Protein AF-A0A1Y4DVT4-F1 (afdb_monomer_lite)

Foldseek 3Di:
DDPVVVVVLVVQQVVLLVQLLVLLVQLQVCLVDPDPPSNVVSVVSNVVSVVSNVVSVVVVCVVCVVLVVCPPVDDDDPLNVLVVVLVVLVVLLVVLSVCCVPPNDGDDDPSSVVSSVSSVVNVVSVVVNVVPVD

pLDDT: mean 89.6, std 9.84, range [46.84, 98.12]

Sequence (134 aa):
MNMGMAFRIERLLPLAFVASAVTGIGLHIAGHGTSHETWHNWGVAHVVASFIWLLSVMPHVRRHKHWYKTLVSKRVTCKRLITFFLSIAFLIVAVTGILLVAYVEGPGSSIGLWHYKLGILLWVLSLIHALYRK

Secondary structure (DSSP, 8-state):
--HHHHHHHHHHHHHHHHHHHHHHHHHHHHTTSS-HHHHHHHHHHHHHHHHHHHHHHHHHHHHTHHHHHTTTTS---HHHHHHHHHHHHHHHHHHHHHHHHHH--SS--HHHHHHHHHHHHHHHHHHHHHHT--

Structure (mmCIF, N/CA/C/O backbone):
data_AF-A0A1Y4DVT4-F1
#
_entry.id   AF-A0A1Y4DVT4-F1
#
loop_
_atom_site.group_PDB
_atom_site.id
_atom_site.type_symbol
_atom_site.label_atom_id
_atom_site.label_alt_id
_atom_site.label_comp_id
_atom_site.label_asym_id
_atom_site.label_entity_id
_atom_site.label_seq_id
_atom_site.pdbx_PDB_ins_code
_atom_site.Cartn_x
_atom_site.Cartn_y
_atom_site.Cartn_z
_atom_site.occupancy
_atom_site.B_iso_or_equiv
_atom_site.auth_seq_id
_atom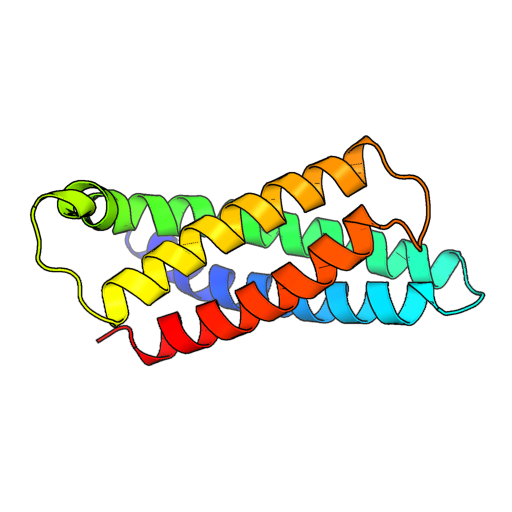_site.auth_comp_id
_atom_site.auth_asym_id
_atom_site.auth_atom_id
_atom_site.pdbx_PDB_model_num
ATOM 1 N N . MET A 1 1 ? -21.871 10.397 4.106 1.00 57.88 1 MET A N 1
ATOM 2 C CA . MET A 1 1 ? -21.459 9.505 2.999 1.00 57.88 1 MET A CA 1
ATOM 3 C C . MET A 1 1 ? -22.641 8.601 2.702 1.00 57.88 1 MET A C 1
ATOM 5 O O . MET A 1 1 ? -23.089 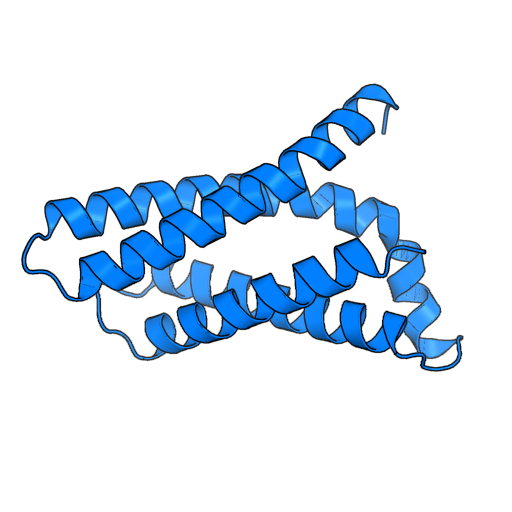7.942 3.629 1.00 57.88 1 MET A O 1
ATOM 9 N N . ASN A 1 2 ? -23.190 8.620 1.482 1.00 67.19 2 ASN A N 1
ATOM 10 C CA . ASN A 1 2 ? -24.345 7.777 1.143 1.00 67.19 2 ASN A CA 1
ATOM 11 C C . ASN A 1 2 ? -23.977 6.286 1.186 1.00 67.19 2 ASN A C 1
ATOM 13 O O . ASN A 1 2 ? -22.855 5.910 0.835 1.00 67.19 2 ASN A O 1
ATOM 17 N N . MET A 1 3 ? -24.932 5.445 1.593 1.00 61.78 3 MET A N 1
ATOM 18 C CA . MET A 1 3 ? -24.740 4.010 1.859 1.00 61.78 3 MET A CA 1
ATOM 19 C C . MET A 1 3 ? -24.072 3.265 0.684 1.00 61.78 3 MET A C 1
ATOM 21 O O . MET A 1 3 ? -23.147 2.479 0.883 1.00 61.78 3 MET A O 1
ATOM 25 N N . GLY A 1 4 ? -24.460 3.587 -0.557 1.00 64.75 4 GLY A N 1
ATOM 26 C CA . GLY A 1 4 ? -23.902 2.978 -1.772 1.00 64.75 4 GLY A CA 1
ATOM 27 C C . GLY A 1 4 ? -22.472 3.409 -2.132 1.00 64.75 4 GLY A C 1
ATOM 28 O O . GLY A 1 4 ? -21.786 2.704 -2.869 1.00 64.75 4 GLY A O 1
ATOM 29 N N . MET A 1 5 ? -21.987 4.548 -1.624 1.00 62.59 5 MET A N 1
ATOM 30 C CA . MET A 1 5 ? -20.571 4.931 -1.756 1.00 62.59 5 MET A CA 1
ATOM 31 C C . MET A 1 5 ? -19.709 4.185 -0.738 1.00 62.59 5 MET A C 1
ATOM 33 O O . MET A 1 5 ? -18.636 3.699 -1.083 1.00 62.59 5 MET A O 1
ATOM 37 N N . ALA A 1 6 ? -20.209 4.026 0.491 1.00 63.75 6 ALA A N 1
ATOM 38 C CA . ALA A 1 6 ? -19.517 3.277 1.535 1.00 63.75 6 ALA A CA 1
ATOM 39 C C . ALA A 1 6 ? -19.287 1.814 1.136 1.00 63.75 6 ALA A C 1
ATOM 41 O O . ALA A 1 6 ? -18.177 1.307 1.263 1.00 63.75 6 ALA A O 1
ATOM 42 N N . PHE A 1 7 ? -20.308 1.173 0.567 1.00 65.56 7 PHE A N 1
ATOM 43 C CA . PHE A 1 7 ? -20.227 -0.207 0.094 1.00 65.56 7 PHE A CA 1
ATOM 44 C C . PHE A 1 7 ? -19.221 -0.408 -1.052 1.00 65.56 7 PHE A C 1
ATOM 46 O O . PHE A 1 7 ? -18.483 -1.392 -1.072 1.00 65.56 7 PHE A O 1
ATOM 53 N N . ARG A 1 8 ? -19.151 0.538 -2.000 1.00 71.38 8 ARG A N 1
ATOM 54 C CA . ARG A 1 8 ? -18.194 0.484 -3.119 1.00 71.38 8 ARG A CA 1
ATOM 55 C C . ARG A 1 8 ? -16.750 0.648 -2.650 1.00 71.38 8 ARG A C 1
ATOM 57 O O . ARG A 1 8 ? -15.888 -0.118 -3.065 1.00 71.38 8 ARG A O 1
ATOM 64 N N . ILE A 1 9 ? -16.507 1.587 -1.740 1.00 71.81 9 ILE A N 1
ATOM 65 C CA . ILE A 1 9 ? -15.189 1.820 -1.136 1.00 71.81 9 ILE A CA 1
ATOM 66 C C . ILE A 1 9 ? -14.717 0.596 -0.342 1.00 71.81 9 ILE A C 1
ATOM 68 O O . ILE A 1 9 ? -13.554 0.214 -0.439 1.00 71.81 9 ILE A O 1
ATOM 72 N N . GLU A 1 10 ? -15.608 -0.051 0.413 1.00 71.81 10 GLU A N 1
ATOM 73 C CA . GLU A 1 10 ? -15.255 -1.230 1.216 1.00 71.81 10 GLU A CA 1
ATOM 74 C C . GLU A 1 10 ? -14.850 -2.445 0.380 1.00 71.81 10 GLU A C 1
ATOM 76 O O . GLU A 1 10 ? -14.073 -3.269 0.858 1.00 71.81 10 GLU A O 1
ATOM 81 N N . ARG A 1 11 ? -15.327 -2.540 -0.866 1.00 81.38 11 ARG A N 1
ATOM 82 C CA . ARG A 1 11 ? -14.897 -3.564 -1.828 1.00 81.38 11 ARG A CA 1
ATOM 83 C C . ARG A 1 11 ? -13.654 -3.148 -2.609 1.00 81.38 11 ARG A C 1
ATOM 85 O O . ARG A 1 11 ? -12.786 -3.980 -2.845 1.00 81.38 11 ARG A O 1
ATOM 92 N N . LEU A 1 12 ? -13.547 -1.873 -2.985 1.00 89.69 12 LEU A N 1
ATOM 93 C CA . LEU A 1 12 ? -12.407 -1.361 -3.746 1.00 89.69 12 LEU A CA 1
ATOM 94 C C . LEU A 1 12 ? -11.112 -1.374 -2.926 1.00 89.69 12 LEU A C 1
ATOM 96 O O . LEU A 1 12 ? -10.071 -1.742 -3.454 1.00 89.69 12 LEU A O 1
ATOM 100 N N . LEU A 1 13 ? -11.179 -1.029 -1.636 1.00 91.50 13 LEU A N 1
ATOM 101 C CA . LEU A 1 13 ? -10.023 -0.999 -0.739 1.00 91.50 13 LEU A CA 1
ATOM 102 C C . LEU A 1 13 ? -9.223 -2.320 -0.735 1.00 91.50 13 LEU A C 1
ATOM 104 O O . LEU A 1 13 ? -8.032 -2.264 -1.039 1.00 91.50 13 LEU A O 1
ATOM 108 N N . PRO A 1 14 ? -9.805 -3.495 -0.409 1.00 91.56 14 PRO A N 1
ATOM 109 C CA . PRO A 1 14 ? -9.051 -4.746 -0.392 1.00 91.56 14 PRO A CA 1
ATOM 110 C C . PRO A 1 14 ? -8.578 -5.170 -1.787 1.00 91.56 14 PRO A C 1
ATOM 112 O O . PRO A 1 14 ? -7.480 -5.702 -1.907 1.00 91.56 14 PRO A O 1
ATOM 115 N N . LEU A 1 15 ? -9.353 -4.901 -2.845 1.00 93.62 15 LEU A N 1
ATOM 116 C CA . LEU A 1 15 ? -8.955 -5.232 -4.218 1.00 93.62 15 LEU A CA 1
ATOM 117 C C . LEU A 1 15 ? -7.751 -4.404 -4.676 1.00 93.62 15 LEU A C 1
ATOM 119 O O . LEU A 1 15 ? -6.764 -4.960 -5.149 1.00 93.62 15 LEU A O 1
ATOM 123 N N . ALA A 1 16 ? -7.800 -3.085 -4.483 1.00 94.50 16 ALA A N 1
ATOM 124 C CA . ALA A 1 16 ? -6.699 -2.187 -4.808 1.00 94.50 16 ALA A CA 1
ATOM 125 C C . ALA A 1 16 ? -5.459 -2.482 -3.950 1.00 94.50 16 ALA A C 1
ATOM 127 O O . ALA A 1 16 ? -4.336 -2.399 -4.439 1.00 94.50 16 ALA A O 1
ATOM 128 N N . PHE A 1 17 ? -5.656 -2.895 -2.693 1.00 94.50 17 PHE A N 1
ATOM 129 C CA . PHE A 1 17 ? -4.563 -3.322 -1.825 1.00 94.50 17 PHE A CA 1
ATOM 130 C C . PHE A 1 17 ? -3.853 -4.573 -2.352 1.00 94.50 17 PHE A C 1
ATOM 132 O O . PHE A 1 17 ? -2.628 -4.595 -2.442 1.00 94.50 17 PHE A O 1
ATOM 139 N N . VAL A 1 18 ? -4.613 -5.601 -2.745 1.00 96.00 18 VAL A N 1
ATOM 140 C CA . VAL A 1 18 ? -4.052 -6.819 -3.349 1.00 96.00 18 VAL A CA 1
ATOM 141 C C . VAL A 1 18 ? -3.360 -6.494 -4.673 1.00 96.00 18 VAL A C 1
ATOM 143 O O . VAL A 1 18 ? -2.249 -6.963 -4.898 1.00 96.00 18 VAL A O 1
ATOM 146 N N . ALA A 1 19 ? -3.957 -5.649 -5.517 1.00 97.25 19 ALA A N 1
ATOM 147 C CA . ALA A 1 19 ? -3.342 -5.215 -6.770 1.00 97.25 19 ALA A CA 1
ATOM 148 C C . ALA A 1 19 ? -2.003 -4.490 -6.536 1.00 97.25 19 ALA A C 1
ATOM 150 O O . ALA A 1 19 ? -1.021 -4.787 -7.215 1.00 97.25 19 ALA A O 1
ATOM 151 N N . SER A 1 20 ? -1.932 -3.598 -5.542 1.00 97.69 20 SER A N 1
ATOM 152 C CA . SER A 1 20 ? -0.693 -2.916 -5.143 1.00 97.69 20 SER A CA 1
ATOM 153 C C . SER A 1 20 ? 0.366 -3.911 -4.648 1.00 97.69 20 SER A C 1
ATOM 155 O O . SER A 1 20 ? 1.515 -3.849 -5.081 1.00 97.69 20 SER A O 1
ATOM 157 N N . ALA A 1 21 ? -0.018 -4.894 -3.825 1.00 96.56 21 ALA A N 1
ATOM 158 C CA . ALA A 1 21 ? 0.899 -5.926 -3.339 1.00 96.56 21 ALA A CA 1
ATOM 159 C C . ALA A 1 21 ? 1.449 -6.812 -4.473 1.00 96.56 21 ALA A C 1
ATOM 161 O O . ALA A 1 21 ? 2.659 -7.009 -4.566 1.00 96.56 21 ALA A O 1
ATOM 162 N N . VAL A 1 22 ? 0.583 -7.303 -5.367 1.00 98.00 22 VAL A N 1
ATOM 163 C CA . VAL A 1 22 ? 0.982 -8.153 -6.505 1.00 98.00 22 VAL A CA 1
ATOM 164 C C . VAL A 1 22 ? 1.926 -7.403 -7.440 1.00 98.00 22 VAL A C 1
ATOM 166 O O . VAL A 1 22 ? 2.978 -7.920 -7.807 1.00 98.00 22 VAL A O 1
ATOM 169 N N . THR A 1 23 ? 1.583 -6.163 -7.789 1.00 98.12 23 THR A N 1
ATOM 170 C CA . THR A 1 23 ? 2.430 -5.326 -8.651 1.00 98.12 23 THR A CA 1
ATOM 171 C C . THR A 1 23 ? 3.744 -4.932 -7.981 1.00 98.12 23 THR A C 1
ATOM 173 O O . THR A 1 23 ? 4.763 -4.881 -8.660 1.00 98.12 23 THR A O 1
ATOM 176 N N . GLY A 1 24 ? 3.766 -4.731 -6.659 1.00 97.25 24 GLY A N 1
ATOM 177 C CA . GLY A 1 24 ? 4.992 -4.460 -5.903 1.00 97.25 24 GLY A CA 1
ATOM 178 C C . GLY A 1 24 ? 5.946 -5.657 -5.864 1.00 97.25 24 GLY A C 1
ATOM 179 O O . GLY A 1 24 ? 7.152 -5.491 -6.037 1.00 97.25 24 GLY A O 1
ATOM 180 N N . ILE A 1 25 ? 5.412 -6.874 -5.708 1.00 97.31 25 ILE A N 1
ATOM 181 C CA . ILE A 1 25 ? 6.193 -8.118 -5.815 1.00 97.31 25 ILE A CA 1
ATOM 182 C C . ILE A 1 25 ? 6.737 -8.276 -7.240 1.00 97.31 25 ILE A C 1
ATOM 184 O O . ILE A 1 25 ? 7.928 -8.530 -7.411 1.00 97.31 25 ILE A O 1
ATOM 188 N N . GLY A 1 26 ? 5.894 -8.068 -8.258 1.00 96.88 26 GLY A N 1
ATOM 189 C CA . GLY A 1 26 ? 6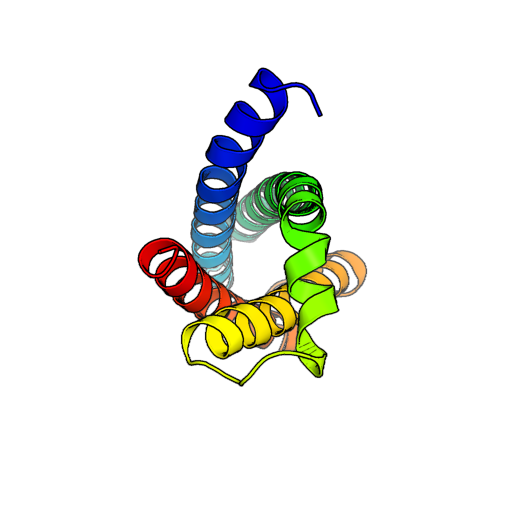.301 -8.115 -9.665 1.00 96.88 26 GLY A CA 1
ATOM 190 C C . GLY A 1 26 ? 7.413 -7.116 -9.992 1.00 96.88 26 GLY A C 1
ATOM 191 O O . GLY A 1 26 ? 8.417 -7.499 -10.586 1.00 96.88 26 GLY A O 1
ATOM 192 N N . LEU A 1 27 ? 7.294 -5.871 -9.520 1.00 96.75 27 LEU A N 1
ATOM 193 C CA . LEU A 1 27 ? 8.321 -4.835 -9.653 1.00 96.75 27 LEU A CA 1
ATOM 194 C C . LEU A 1 27 ? 9.641 -5.243 -8.993 1.00 96.75 27 LEU A C 1
ATOM 196 O O . LEU A 1 27 ? 10.709 -5.056 -9.577 1.00 96.75 27 LEU A O 1
ATOM 200 N N . HIS A 1 28 ? 9.582 -5.819 -7.791 1.00 95.25 28 HIS A N 1
ATOM 201 C CA . HIS A 1 28 ? 10.779 -6.265 -7.086 1.00 95.25 28 HIS A CA 1
ATOM 202 C C . HIS A 1 28 ? 11.476 -7.421 -7.816 1.00 95.25 28 HIS A C 1
ATOM 204 O O . HIS A 1 28 ? 12.698 -7.416 -7.948 1.00 95.25 28 HIS A O 1
ATOM 210 N N . ILE A 1 29 ? 10.716 -8.381 -8.349 1.00 95.38 29 ILE A N 1
ATOM 211 C CA . ILE A 1 29 ? 11.255 -9.475 -9.170 1.00 95.38 29 ILE A CA 1
ATOM 212 C C . ILE A 1 29 ? 11.864 -8.919 -10.465 1.00 95.38 29 ILE A C 1
ATOM 214 O O . ILE A 1 29 ? 13.008 -9.232 -10.785 1.00 95.38 29 ILE A O 1
ATOM 218 N N . ALA A 1 30 ? 11.143 -8.046 -11.174 1.00 94.44 30 ALA A N 1
ATOM 219 C CA . ALA A 1 30 ? 11.609 -7.428 -12.414 1.00 94.44 30 ALA A CA 1
ATOM 220 C C . ALA A 1 30 ? 12.879 -6.586 -12.220 1.00 94.44 30 ALA A C 1
ATOM 222 O O . ALA A 1 30 ? 13.716 -6.538 -13.115 1.00 94.44 30 ALA A O 1
ATOM 223 N N . GLY A 1 31 ? 13.062 -5.982 -11.041 1.00 91.56 31 GLY A N 1
ATOM 224 C CA . GLY A 1 31 ? 14.274 -5.244 -10.681 1.00 91.56 31 GLY A CA 1
ATOM 225 C C . GLY A 1 31 ? 15.547 -6.093 -10.579 1.00 91.56 31 GLY A C 1
ATOM 226 O O . GLY A 1 31 ? 16.632 -5.524 -10.583 1.00 91.56 31 GLY A O 1
ATOM 227 N N . HIS A 1 32 ? 15.435 -7.425 -10.512 1.00 92.31 32 HIS A N 1
ATOM 228 C CA . HIS A 1 32 ? 16.576 -8.348 -10.604 1.00 92.31 32 HIS A CA 1
ATOM 229 C C . HIS A 1 32 ? 16.852 -8.816 -12.044 1.00 92.31 32 HIS A C 1
ATOM 231 O O . HIS A 1 32 ? 17.856 -9.480 -12.294 1.00 92.31 32 HIS A O 1
ATOM 237 N N . GLY A 1 33 ? 15.946 -8.524 -12.981 1.00 90.94 33 GLY A N 1
ATOM 238 C CA . GLY A 1 33 ? 16.083 -8.881 -14.388 1.00 90.94 33 GLY A CA 1
ATOM 239 C C . GLY A 1 33 ? 16.896 -7.861 -15.185 1.00 90.94 33 GLY A C 1
ATOM 240 O O . GLY A 1 33 ? 17.286 -6.808 -14.690 1.00 90.94 33 GLY A O 1
ATOM 241 N N . THR A 1 34 ? 17.121 -8.163 -16.464 1.00 88.56 34 THR A N 1
ATOM 242 C CA . THR A 1 34 ? 17.864 -7.293 -17.396 1.00 88.56 34 THR A CA 1
ATOM 243 C C . THR A 1 34 ? 16.963 -6.384 -18.241 1.00 88.56 34 THR A C 1
ATOM 245 O O . THR A 1 34 ? 17.455 -5.473 -18.901 1.00 88.56 34 THR A O 1
ATOM 248 N N . SER A 1 35 ? 15.641 -6.607 -18.239 1.00 93.69 35 SER A N 1
ATOM 249 C CA . SER A 1 35 ? 14.689 -5.842 -19.056 1.00 93.69 35 SER A CA 1
ATOM 250 C C . SER A 1 35 ? 14.220 -4.574 -18.339 1.00 93.69 35 SER A C 1
ATOM 252 O O . SER A 1 35 ? 13.364 -4.623 -17.451 1.00 93.69 35 SER A O 1
ATOM 254 N N . HIS A 1 36 ? 14.740 -3.425 -18.780 1.00 90.69 36 HIS A N 1
ATOM 255 C CA . HIS A 1 36 ? 14.299 -2.112 -18.303 1.00 90.69 36 HIS A CA 1
ATOM 256 C C . HIS A 1 36 ? 12.806 -1.870 -18.566 1.00 90.69 36 HIS A C 1
ATOM 258 O O . HIS A 1 36 ? 12.103 -1.369 -17.694 1.00 90.69 36 HIS A O 1
ATOM 264 N N . GLU A 1 37 ? 12.306 -2.279 -19.735 1.00 94.69 37 GLU A N 1
ATOM 265 C CA . GLU A 1 37 ? 10.890 -2.153 -20.099 1.00 94.69 37 GLU A CA 1
ATOM 266 C C . GLU A 1 37 ? 9.988 -2.926 -19.128 1.00 94.69 37 GLU A C 1
ATOM 268 O O . GLU A 1 37 ? 8.995 -2.395 -18.634 1.00 94.69 37 GLU A O 1
ATOM 273 N N . THR A 1 38 ? 10.366 -4.162 -18.787 1.00 95.06 38 THR A N 1
ATOM 274 C CA . THR A 1 38 ? 9.606 -4.981 -17.834 1.00 95.06 38 THR A CA 1
ATOM 275 C C . THR A 1 38 ? 9.569 -4.316 -16.461 1.00 95.06 38 THR A C 1
ATOM 277 O O . THR A 1 38 ? 8.499 -4.197 -15.863 1.00 95.06 38 THR A O 1
ATOM 280 N N . TRP A 1 39 ? 10.718 -3.839 -15.968 1.00 95.19 39 TRP A N 1
ATOM 281 C CA . TRP A 1 39 ? 10.794 -3.097 -14.708 1.00 95.19 39 TRP A CA 1
ATOM 282 C C . TRP A 1 39 ? 9.921 -1.834 -14.733 1.00 95.19 39 TRP A C 1
ATOM 284 O O . TRP A 1 39 ? 9.148 -1.605 -13.801 1.00 95.19 39 TRP A O 1
ATOM 294 N N . HIS A 1 40 ? 9.981 -1.059 -15.818 1.00 94.75 40 HIS A N 1
ATOM 295 C CA . HIS A 1 40 ? 9.194 0.159 -15.988 1.00 94.75 40 HIS A CA 1
ATOM 296 C C . HIS A 1 40 ? 7.686 -0.127 -15.979 1.00 94.75 40 HIS A C 1
ATOM 298 O O . HIS A 1 40 ? 6.943 0.516 -15.238 1.00 94.75 40 HIS A O 1
ATOM 304 N N . ASN A 1 41 ? 7.232 -1.136 -16.727 1.00 96.75 41 ASN A N 1
ATOM 305 C CA . ASN A 1 41 ? 5.819 -1.511 -16.810 1.00 96.75 41 ASN A CA 1
ATOM 306 C C . ASN A 1 41 ? 5.257 -1.950 -15.450 1.00 96.75 41 ASN A C 1
ATOM 308 O O . ASN A 1 41 ? 4.175 -1.509 -15.052 1.00 96.75 41 ASN A O 1
ATOM 312 N N . TRP A 1 42 ? 6.008 -2.760 -14.694 1.00 97.62 42 TRP A N 1
ATOM 313 C CA . TRP A 1 42 ? 5.639 -3.094 -13.316 1.00 97.62 42 TRP A CA 1
ATOM 314 C C . TRP A 1 42 ? 5.638 -1.866 -12.401 1.00 97.62 42 TRP A C 1
ATOM 316 O O . TRP A 1 42 ? 4.769 -1.757 -11.536 1.00 97.62 42 TRP A O 1
ATOM 326 N N . GLY A 1 43 ? 6.564 -0.927 -12.610 1.00 96.31 43 GLY A N 1
ATOM 327 C CA . GLY A 1 43 ? 6.637 0.338 -11.882 1.00 96.31 43 GLY A CA 1
ATOM 328 C C . GLY A 1 43 ? 5.380 1.182 -12.075 1.00 96.31 43 GLY A C 1
ATOM 329 O O . GLY A 1 43 ? 4.739 1.570 -11.097 1.00 96.31 43 GLY A O 1
ATOM 330 N N . VAL A 1 44 ? 4.968 1.392 -13.327 1.00 97.38 44 VAL A N 1
ATOM 331 C CA . VAL A 1 44 ? 3.733 2.114 -13.672 1.00 97.38 44 VAL A CA 1
ATOM 332 C C . VAL A 1 44 ? 2.513 1.420 -13.068 1.00 97.38 44 VAL A C 1
ATOM 334 O O . VAL A 1 44 ? 1.704 2.067 -12.398 1.00 97.38 44 VAL A O 1
ATOM 337 N N . ALA A 1 45 ? 2.398 0.099 -13.240 1.00 97.88 45 ALA A N 1
ATOM 338 C CA . ALA A 1 45 ? 1.290 -0.674 -12.684 1.00 97.88 45 ALA A CA 1
ATOM 339 C C . ALA A 1 45 ? 1.216 -0.548 -11.152 1.00 97.88 45 ALA A C 1
ATOM 341 O O . ALA A 1 45 ? 0.131 -0.352 -10.598 1.00 97.88 45 ALA A O 1
ATOM 342 N N . HIS A 1 46 ? 2.365 -0.601 -10.473 1.00 97.94 46 HIS A N 1
ATOM 343 C CA . HIS A 1 46 ? 2.444 -0.458 -9.026 1.00 97.94 46 HIS A CA 1
ATOM 344 C C . HIS A 1 46 ? 2.021 0.934 -8.555 1.00 97.94 46 HIS A C 1
ATOM 346 O O . HIS A 1 46 ? 1.219 1.043 -7.628 1.00 97.94 46 HIS A O 1
ATOM 352 N N . VAL A 1 47 ? 2.491 1.999 -9.210 1.00 97.56 47 VAL A N 1
ATOM 353 C CA . VAL A 1 47 ? 2.106 3.378 -8.869 1.00 97.56 47 VAL A CA 1
ATOM 354 C C . VAL A 1 47 ? 0.603 3.587 -9.046 1.00 97.56 47 VAL A C 1
ATOM 356 O O . VAL A 1 47 ? -0.050 4.106 -8.140 1.00 97.56 47 VAL A O 1
ATOM 359 N N . VAL A 1 48 ? 0.025 3.132 -10.162 1.00 97.88 48 VAL A N 1
ATOM 360 C CA . VAL A 1 48 ? -1.418 3.262 -10.428 1.00 97.88 48 VAL A CA 1
ATOM 361 C C . VAL A 1 48 ? -2.244 2.498 -9.390 1.00 97.88 48 VAL A C 1
ATOM 363 O O . VAL A 1 48 ? -3.163 3.066 -8.793 1.00 97.88 48 VAL A O 1
ATOM 366 N N . ALA A 1 49 ? -1.907 1.233 -9.122 1.00 97.56 49 ALA A N 1
ATOM 367 C CA . ALA A 1 49 ? -2.617 0.418 -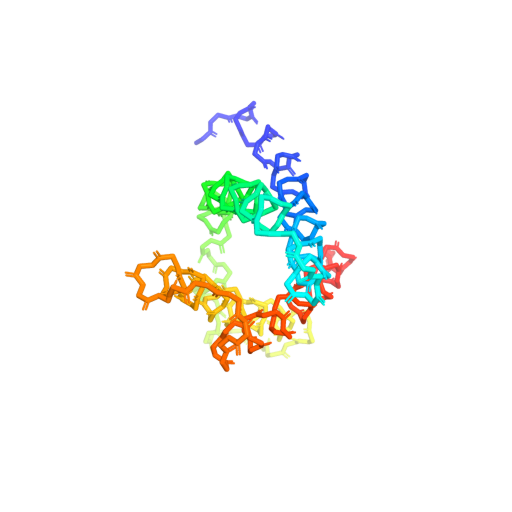8.137 1.00 97.56 49 ALA A CA 1
ATOM 368 C C . ALA A 1 49 ? -2.523 1.019 -6.723 1.00 97.56 49 ALA A C 1
ATOM 370 O O . ALA A 1 49 ? -3.533 1.136 -6.022 1.00 97.56 49 ALA A O 1
ATOM 371 N N . SER A 1 50 ? -1.327 1.460 -6.325 1.00 96.94 50 SER A 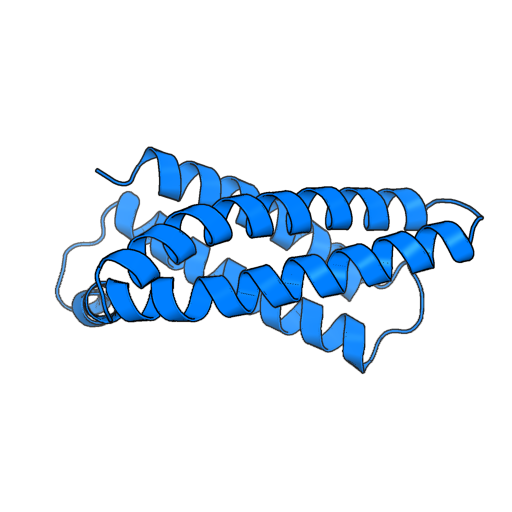N 1
ATOM 372 C CA . SER A 1 50 ? -1.077 2.103 -5.033 1.00 96.94 50 SER A CA 1
ATOM 373 C C . SER A 1 50 ? -1.817 3.433 -4.896 1.00 96.94 50 SER A C 1
ATOM 375 O O . SER A 1 50 ? -2.370 3.714 -3.834 1.00 96.94 50 SER A O 1
ATOM 377 N N . PHE A 1 51 ? -1.915 4.230 -5.962 1.00 95.69 51 PHE A N 1
ATOM 378 C CA . PHE A 1 51 ? -2.670 5.482 -5.947 1.00 95.69 51 PHE A CA 1
ATOM 379 C C . PHE A 1 51 ? -4.174 5.246 -5.743 1.00 95.69 51 PHE A C 1
ATOM 381 O O . PHE A 1 51 ? -4.791 5.872 -4.878 1.00 95.69 51 PHE A O 1
ATOM 388 N N . ILE A 1 52 ? -4.762 4.278 -6.457 1.00 95.38 52 ILE A N 1
ATOM 389 C CA . ILE A 1 52 ? -6.169 3.876 -6.271 1.00 95.38 52 ILE A CA 1
ATOM 390 C C . ILE A 1 52 ? -6.406 3.384 -4.837 1.00 95.38 52 ILE A C 1
ATOM 392 O O . ILE A 1 52 ? -7.420 3.715 -4.208 1.00 95.38 52 ILE A O 1
ATOM 396 N N . TRP A 1 53 ? -5.467 2.607 -4.297 1.00 95.06 53 TRP A N 1
ATOM 397 C CA . TRP A 1 53 ? -5.541 2.130 -2.924 1.00 95.06 53 TRP A CA 1
ATOM 398 C C . TRP A 1 53 ? -5.472 3.278 -1.905 1.00 95.06 53 TRP A C 1
ATOM 400 O O . TRP A 1 53 ? -6.318 3.328 -1.010 1.00 95.06 53 TRP A O 1
ATOM 410 N N . LEU A 1 54 ? -4.567 4.250 -2.071 1.00 94.00 54 LEU A N 1
ATOM 411 C CA . LEU A 1 54 ? -4.479 5.439 -1.211 1.00 94.00 54 LEU A CA 1
ATOM 412 C C . LEU A 1 54 ? -5.788 6.241 -1.208 1.00 94.00 54 LEU A C 1
ATOM 414 O O . LEU A 1 54 ? -6.302 6.576 -0.136 1.00 94.00 54 LEU A O 1
ATOM 418 N N . LEU A 1 55 ? -6.380 6.480 -2.383 1.00 93.00 55 LEU A N 1
ATOM 419 C CA . LEU A 1 55 ? -7.681 7.150 -2.500 1.00 93.00 55 LEU A CA 1
ATOM 420 C C . LEU A 1 55 ? -8.795 6.377 -1.779 1.00 93.00 55 LEU A C 1
ATOM 422 O O . LEU A 1 55 ? -9.671 6.981 -1.157 1.00 93.00 55 LEU A O 1
ATOM 426 N N . SER A 1 56 ? -8.739 5.044 -1.811 1.00 91.62 56 SER A N 1
ATOM 427 C CA . SER A 1 56 ? -9.705 4.163 -1.143 1.00 91.62 56 SER A CA 1
ATOM 428 C C . SER A 1 56 ? -9.503 4.095 0.378 1.00 91.62 56 SER A C 1
ATOM 430 O O . SER A 1 56 ? -10.474 3.950 1.125 1.00 91.62 56 SER A O 1
ATOM 432 N N . VAL A 1 57 ? -8.267 4.249 0.867 1.00 91.38 57 VAL A N 1
ATOM 433 C CA . VAL A 1 57 ? -7.932 4.288 2.303 1.00 91.38 57 VAL A CA 1
ATOM 434 C C . VAL A 1 57 ? -8.496 5.537 2.983 1.00 91.38 57 VAL A C 1
ATOM 436 O O . VAL A 1 57 ? -8.994 5.449 4.107 1.00 91.38 57 VAL A O 1
ATOM 439 N N . MET A 1 58 ? -8.475 6.697 2.322 1.00 89.06 58 MET A N 1
ATOM 440 C CA . MET A 1 58 ? -8.938 7.965 2.907 1.00 89.06 58 MET A CA 1
ATOM 441 C C . MET A 1 58 ? -10.352 7.893 3.528 1.00 89.06 58 MET A C 1
ATOM 443 O O . MET A 1 58 ? -10.514 8.243 4.703 1.00 89.06 58 MET A O 1
ATOM 447 N N . PRO A 1 59 ? -11.407 7.459 2.808 1.00 89.12 59 PRO A N 1
ATOM 448 C CA . PRO A 1 59 ? -12.740 7.305 3.389 1.00 89.12 59 PRO A CA 1
ATOM 449 C C . PRO A 1 59 ? -12.813 6.200 4.455 1.00 89.12 59 PRO A C 1
ATOM 451 O O . PRO A 1 59 ? -13.558 6.363 5.424 1.00 89.12 59 PRO A O 1
ATOM 454 N N . HIS A 1 60 ? -12.029 5.123 4.327 1.00 90.00 60 HIS A N 1
ATOM 455 C CA . HIS A 1 60 ? -11.953 4.065 5.338 1.00 90.00 60 HIS A CA 1
ATOM 456 C C . HIS A 1 60 ? -11.446 4.618 6.682 1.00 90.00 60 HIS A C 1
ATOM 458 O O . HIS A 1 60 ? -12.136 4.521 7.698 1.00 90.00 60 HIS A O 1
ATOM 464 N N . VAL A 1 61 ? -10.304 5.309 6.683 1.00 89.06 61 VAL A N 1
ATOM 465 C CA . VAL A 1 61 ? -9.729 5.928 7.890 1.00 89.06 61 VAL A CA 1
ATOM 466 C C . VAL A 1 61 ? -10.672 6.982 8.474 1.00 89.06 61 VAL A C 1
ATOM 468 O O . VAL A 1 61 ? -10.892 7.016 9.686 1.00 89.06 61 VAL A O 1
ATOM 471 N N . ARG A 1 62 ? -11.314 7.804 7.629 1.00 88.06 62 ARG A N 1
ATOM 472 C CA . ARG A 1 62 ? -12.304 8.800 8.081 1.00 88.06 62 ARG A CA 1
ATOM 473 C C . ARG A 1 62 ? -13.489 8.166 8.811 1.00 88.06 62 ARG A C 1
ATOM 475 O O . ARG A 1 62 ? -13.920 8.717 9.826 1.00 88.06 62 ARG A O 1
ATOM 482 N N . ARG A 1 63 ? -13.999 7.021 8.339 1.00 85.88 63 ARG A N 1
ATOM 483 C CA . ARG A 1 63 ? -15.077 6.270 9.010 1.00 85.88 63 ARG A CA 1
ATOM 484 C C . ARG A 1 63 ? -14.650 5.822 10.407 1.00 85.88 63 ARG A C 1
ATOM 486 O O . ARG A 1 63 ? -15.434 5.903 11.348 1.00 85.88 63 ARG A O 1
ATOM 493 N N . HIS A 1 64 ? -13.390 5.428 10.551 1.00 86.06 64 HIS A N 1
ATOM 494 C CA . HIS A 1 64 ? -12.825 4.947 11.807 1.00 86.06 64 HIS A CA 1
ATOM 495 C C . HIS A 1 64 ? -12.120 6.035 12.636 1.00 86.06 64 HIS A C 1
ATOM 497 O O . HIS A 1 64 ? -11.489 5.716 13.640 1.00 86.06 64 HIS A O 1
ATOM 503 N N . LYS A 1 65 ? -12.285 7.331 12.318 1.00 85.38 65 LYS A N 1
ATOM 504 C CA . LYS A 1 65 ? -11.602 8.440 13.021 1.00 85.38 65 LYS A CA 1
ATOM 505 C C . LYS A 1 65 ? -11.791 8.429 14.543 1.00 85.38 65 LYS A C 1
ATOM 507 O O . LYS A 1 65 ? -10.909 8.850 15.283 1.00 85.38 65 LYS A O 1
ATOM 512 N N . HIS A 1 66 ? -12.944 7.956 15.025 1.00 85.50 66 HIS A N 1
ATOM 513 C CA . HIS A 1 66 ? -13.225 7.891 16.459 1.00 85.50 66 HIS A CA 1
ATOM 514 C C . HIS A 1 66 ? -12.377 6.825 17.170 1.00 85.50 66 HIS A C 1
ATOM 516 O O . HIS A 1 66 ? -12.009 7.026 18.322 1.00 85.50 66 HIS A O 1
ATOM 522 N N . TRP A 1 67 ? -11.981 5.746 16.482 1.00 85.56 67 TRP A N 1
ATOM 523 C CA . TRP A 1 67 ? -11.062 4.750 17.040 1.00 85.56 67 TRP A CA 1
ATOM 524 C 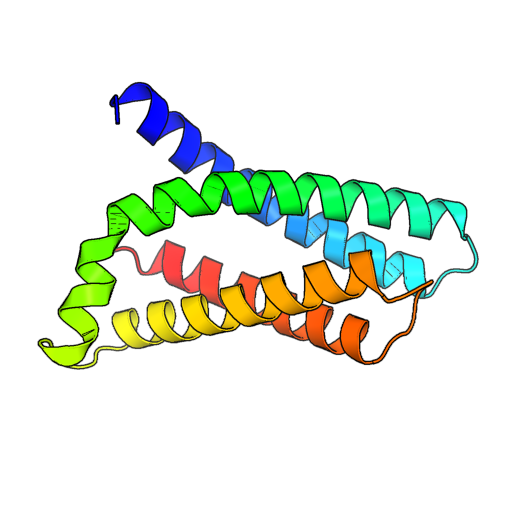C . TRP A 1 67 ? -9.732 5.399 17.447 1.00 85.56 67 TRP A C 1
ATOM 526 O O . TRP A 1 67 ? -9.298 5.226 18.587 1.00 85.56 67 TRP A O 1
ATOM 536 N N . TYR A 1 68 ? -9.169 6.247 16.577 1.00 81.00 68 TYR A N 1
ATOM 537 C CA . TYR A 1 68 ? -7.940 7.000 16.856 1.00 81.00 68 TYR A CA 1
ATOM 538 C C . TYR A 1 68 ? -8.088 7.945 18.056 1.00 81.00 68 TYR A C 1
ATOM 540 O O . TYR A 1 68 ? -7.189 8.036 18.885 1.00 81.00 68 TYR A O 1
ATOM 548 N N . LYS A 1 69 ? -9.250 8.592 18.223 1.00 82.38 69 LYS A N 1
ATOM 549 C CA . LYS A 1 69 ? -9.517 9.455 19.391 1.00 82.38 69 LYS A CA 1
ATOM 550 C C . LYS A 1 69 ? -9.546 8.686 20.710 1.00 82.38 69 LYS A C 1
ATOM 552 O O . LYS A 1 69 ? -9.196 9.229 21.749 1.00 82.38 69 LYS A O 1
ATOM 557 N N . THR A 1 70 ? -9.943 7.416 20.676 1.00 83.00 70 THR A N 1
ATOM 558 C CA . THR A 1 70 ? -9.987 6.572 21.876 1.00 83.00 70 THR A CA 1
ATOM 559 C C . THR A 1 70 ? -8.632 5.975 22.251 1.00 83.00 70 THR A C 1
ATOM 561 O O . THR A 1 70 ? -8.582 5.202 23.205 1.00 83.00 70 THR A O 1
ATOM 564 N N . LEU A 1 71 ? -7.542 6.288 21.526 1.00 77.38 71 LEU A N 1
ATOM 565 C CA . LEU A 1 71 ? -6.202 5.737 21.779 1.00 77.38 71 LEU A CA 1
ATOM 566 C C . LEU A 1 71 ? -5.757 5.931 23.234 1.00 77.38 71 LEU A C 1
ATOM 568 O O . LEU A 1 71 ? -5.363 4.952 23.865 1.00 77.38 71 LEU A O 1
ATOM 572 N N . VAL A 1 72 ? -5.957 7.134 23.775 1.00 71.88 72 VAL A N 1
ATOM 573 C CA . VAL A 1 72 ? -5.527 7.537 25.126 1.00 71.88 72 VAL A CA 1
ATOM 574 C C . VAL A 1 72 ? -6.495 7.083 26.230 1.00 71.88 72 VAL A C 1
ATOM 576 O O . VAL A 1 72 ? -6.077 6.862 27.359 1.00 71.88 72 VAL A O 1
ATOM 579 N N . SER A 1 73 ? -7.786 6.908 25.926 1.00 72.62 73 SER A N 1
ATOM 580 C CA . SER A 1 73 ? -8.824 6.705 26.952 1.00 72.62 73 SER A CA 1
ATOM 581 C C . SER A 1 73 ? -9.185 5.245 27.233 1.00 72.62 73 SER A C 1
ATOM 583 O O . SER A 1 73 ? -9.892 4.960 28.196 1.00 72.62 73 SER A O 1
ATOM 585 N N . LYS A 1 74 ? -8.746 4.303 26.390 1.00 76.19 74 LYS A N 1
ATOM 586 C CA . LYS A 1 74 ? -9.106 2.879 26.500 1.00 76.19 74 LYS A CA 1
ATOM 587 C C . LYS A 1 74 ? -7.890 2.004 26.777 1.00 76.19 74 LYS A C 1
ATOM 589 O O . LYS A 1 74 ? -6.788 2.282 26.305 1.00 76.19 74 LYS A O 1
ATOM 594 N N . ARG A 1 75 ? -8.121 0.874 27.453 1.00 80.94 75 ARG A N 1
ATOM 595 C CA . ARG A 1 75 ? -7.106 -0.155 27.733 1.00 80.94 75 ARG A CA 1
ATOM 596 C C . ARG A 1 75 ? -6.474 -0.694 26.446 1.00 80.94 75 ARG A C 1
ATOM 598 O O . ARG A 1 75 ? -7.163 -0.908 25.444 1.00 80.94 75 ARG A O 1
ATOM 605 N N . VAL A 1 76 ? -5.162 -0.918 26.464 1.00 79.38 76 VAL A N 1
ATOM 606 C CA . VAL A 1 76 ? -4.422 -1.531 25.351 1.00 79.38 76 VAL A CA 1
ATOM 607 C C . VAL A 1 76 ? -4.875 -2.984 25.180 1.00 79.38 76 VAL A C 1
ATOM 609 O O . VAL A 1 76 ? -4.929 -3.743 26.144 1.00 79.38 76 VAL A O 1
ATOM 612 N N . THR A 1 77 ? -5.227 -3.369 23.954 1.00 83.44 77 THR A N 1
ATOM 613 C CA . THR A 1 77 ? -5.585 -4.748 23.589 1.00 83.44 77 THR A CA 1
ATOM 614 C C . THR A 1 77 ? -4.799 -5.161 22.350 1.00 83.44 77 THR A C 1
ATOM 616 O O . THR A 1 77 ? -4.408 -4.299 21.562 1.00 83.44 77 THR A O 1
ATOM 619 N N . CYS A 1 78 ? -4.605 -6.466 22.135 1.00 81.50 78 CYS A N 1
ATOM 620 C CA . CYS A 1 78 ? -3.883 -6.984 20.964 1.00 81.50 78 CYS A CA 1
ATOM 621 C C . CYS A 1 78 ? -4.456 -6.436 19.639 1.00 81.50 78 CYS A C 1
ATOM 623 O O . CYS A 1 78 ? -3.723 -5.900 18.814 1.00 81.50 78 CYS A O 1
ATOM 625 N N . LYS A 1 79 ? -5.789 -6.416 19.494 1.00 83.25 79 LYS A N 1
ATOM 626 C CA . LYS A 1 79 ? -6.482 -5.825 18.331 1.00 83.25 79 LYS A CA 1
ATOM 627 C C . LYS A 1 79 ? -6.146 -4.346 18.124 1.00 83.25 79 LYS A C 1
ATOM 629 O O . LYS A 1 79 ? -6.005 -3.890 16.991 1.00 83.25 79 LYS A O 1
ATOM 634 N N . ARG A 1 80 ? -6.022 -3.577 19.213 1.00 85.62 80 ARG A N 1
ATOM 635 C CA . ARG A 1 80 ? -5.670 -2.153 19.131 1.00 85.62 80 ARG A CA 1
ATOM 636 C C . ARG A 1 80 ? -4.209 -1.954 18.746 1.00 85.62 80 ARG A C 1
ATOM 638 O O . ARG A 1 80 ? -3.936 -1.064 17.950 1.00 85.62 80 ARG A O 1
ATOM 645 N N . LEU A 1 81 ? -3.309 -2.797 19.253 1.00 88.88 81 LEU A N 1
ATOM 646 C CA . LEU A 1 81 ? -1.900 -2.788 18.863 1.00 88.88 81 LEU A CA 1
ATOM 647 C C . LEU A 1 81 ? -1.726 -3.128 17.382 1.00 88.88 81 LEU A C 1
ATOM 649 O O . LEU A 1 81 ? -1.024 -2.402 16.692 1.00 88.88 81 LEU A O 1
ATOM 653 N N . ILE A 1 82 ? -2.422 -4.149 16.869 1.00 90.50 82 ILE A N 1
ATOM 654 C CA . ILE A 1 82 ? -2.384 -4.500 15.439 1.00 90.50 82 ILE A CA 1
ATOM 655 C C . ILE A 1 82 ? -2.769 -3.292 14.581 1.00 90.50 82 ILE A C 1
ATOM 657 O O . ILE A 1 82 ? -2.007 -2.904 13.706 1.00 90.50 82 ILE A O 1
ATOM 661 N N . THR A 1 83 ? -3.907 -2.646 14.857 1.00 91.50 83 THR A N 1
ATOM 662 C CA . THR A 1 83 ? -4.350 -1.468 14.088 1.00 91.50 83 THR A CA 1
ATOM 663 C C . THR A 1 83 ? -3.408 -0.266 14.258 1.00 91.50 83 THR A C 1
ATOM 665 O O . THR A 1 83 ? -3.229 0.517 13.324 1.00 91.50 83 THR A O 1
ATOM 668 N N . PHE A 1 84 ? -2.777 -0.117 15.425 1.00 91.25 84 PHE A N 1
ATOM 669 C CA . PHE A 1 84 ? -1.782 0.925 15.679 1.00 91.25 84 PHE A CA 1
ATOM 670 C C . PHE A 1 84 ? -0.513 0.715 14.843 1.00 91.25 84 PHE A C 1
ATOM 672 O O . PHE A 1 84 ? -0.146 1.595 14.066 1.00 91.25 84 PHE A O 1
ATOM 679 N N . PHE A 1 85 ? 0.104 -0.468 14.923 1.00 93.94 85 PHE A N 1
ATOM 680 C CA . PHE A 1 85 ? 1.274 -0.818 14.114 1.00 93.94 85 PHE A CA 1
ATOM 681 C C . PHE A 1 85 ? 0.954 -0.823 12.621 1.00 93.94 85 PHE A C 1
ATOM 683 O O . PHE A 1 85 ? 1.762 -0.349 11.830 1.00 93.94 85 PHE A O 1
ATOM 690 N N . LEU A 1 86 ? -0.247 -1.265 12.239 1.00 94.62 86 LEU A N 1
ATOM 691 C CA . LEU A 1 86 ? -0.740 -1.173 10.870 1.00 94.62 86 LEU A CA 1
ATOM 692 C C . LEU A 1 86 ? -0.771 0.280 10.381 1.00 94.62 86 LEU A C 1
ATOM 694 O O . LEU A 1 86 ? -0.330 0.558 9.272 1.00 94.62 86 LEU A O 1
ATOM 698 N N . SER A 1 87 ? -1.254 1.211 11.209 1.00 93.94 87 SER A N 1
ATOM 699 C CA . SER A 1 87 ? -1.314 2.636 10.857 1.00 93.94 87 SER A CA 1
ATOM 700 C C . SER A 1 87 ? 0.083 3.249 10.700 1.00 93.94 87 SER A C 1
ATOM 702 O O . SER A 1 87 ? 0.298 4.046 9.790 1.00 93.94 87 SER A O 1
ATOM 704 N N . ILE A 1 88 ? 1.041 2.856 11.549 1.00 95.44 88 ILE A N 1
ATOM 705 C CA . ILE A 1 88 ? 2.444 3.285 11.434 1.00 95.44 88 ILE A CA 1
ATOM 706 C C . ILE A 1 88 ? 3.079 2.712 10.164 1.00 95.44 88 ILE A C 1
ATOM 708 O O . ILE A 1 88 ? 3.649 3.463 9.377 1.00 95.44 88 ILE A O 1
ATOM 712 N N . ALA A 1 89 ? 2.950 1.402 9.936 1.00 96.56 89 ALA A N 1
ATOM 713 C CA . ALA A 1 89 ? 3.486 0.739 8.751 1.00 96.56 89 ALA A CA 1
ATOM 714 C C . ALA A 1 89 ? 2.906 1.344 7.464 1.00 96.56 89 ALA A C 1
ATOM 716 O O . ALA A 1 89 ? 3.656 1.646 6.541 1.00 96.56 89 ALA A O 1
ATOM 717 N N . PHE A 1 90 ? 1.593 1.599 7.437 1.00 96.25 90 PHE A N 1
ATOM 718 C CA . PHE A 1 90 ? 0.918 2.292 6.341 1.00 96.25 90 PHE A CA 1
ATOM 719 C C . PHE A 1 90 ? 1.565 3.649 6.046 1.00 96.25 90 PHE A C 1
ATOM 721 O O . PHE A 1 90 ? 1.893 3.931 4.896 1.00 96.25 90 PHE A O 1
ATOM 728 N N . LEU A 1 91 ? 1.783 4.474 7.076 1.00 96.12 91 LEU A N 1
ATOM 729 C CA . LEU A 1 91 ? 2.372 5.800 6.908 1.00 96.12 91 LEU A CA 1
ATOM 730 C C . LEU A 1 91 ? 3.802 5.719 6.361 1.00 96.12 91 LEU A C 1
ATOM 732 O O . LEU A 1 91 ? 4.134 6.442 5.425 1.00 96.12 91 LEU A O 1
ATOM 736 N N . ILE A 1 92 ? 4.633 4.826 6.904 1.00 97.44 92 ILE A N 1
ATOM 737 C CA . ILE A 1 92 ? 6.022 4.672 6.453 1.00 97.44 92 ILE A CA 1
ATOM 738 C C . ILE A 1 92 ? 6.066 4.184 5.001 1.00 97.44 92 ILE A C 1
ATOM 740 O O . ILE A 1 92 ? 6.814 4.735 4.194 1.00 97.44 92 ILE A O 1
ATOM 744 N N . VAL A 1 93 ? 5.254 3.187 4.638 1.00 97.56 93 VAL A N 1
ATOM 745 C CA . VAL A 1 93 ? 5.182 2.673 3.260 1.00 97.56 93 VAL A CA 1
ATOM 746 C C . VAL A 1 93 ? 4.686 3.758 2.302 1.00 97.56 93 VAL A C 1
ATOM 748 O O . VAL A 1 93 ? 5.281 3.943 1.245 1.00 97.56 93 VAL A O 1
ATOM 751 N N . ALA A 1 94 ? 3.665 4.534 2.676 1.00 96.38 94 ALA A N 1
ATOM 752 C CA . ALA A 1 94 ? 3.170 5.634 1.850 1.00 96.38 94 ALA A CA 1
ATOM 753 C C . ALA A 1 94 ? 4.241 6.715 1.627 1.00 96.38 94 ALA A C 1
ATOM 755 O O . ALA A 1 94 ? 4.484 7.111 0.489 1.00 96.38 94 ALA A O 1
ATOM 756 N N . VAL A 1 95 ? 4.924 7.152 2.691 1.00 96.56 95 VAL A N 1
ATOM 757 C CA . VAL A 1 95 ? 5.993 8.160 2.599 1.00 96.56 95 VAL A CA 1
ATOM 758 C C . VAL A 1 95 ? 7.159 7.645 1.759 1.00 96.56 95 VAL A C 1
ATOM 760 O O . VAL A 1 95 ? 7.594 8.326 0.837 1.00 96.56 95 VAL A O 1
ATOM 763 N N . THR A 1 96 ? 7.644 6.432 2.027 1.00 97.12 96 THR A N 1
ATOM 764 C CA . THR A 1 96 ? 8.749 5.843 1.252 1.00 97.12 96 THR A CA 1
ATOM 765 C C . THR A 1 96 ? 8.374 5.621 -0.213 1.00 97.12 96 THR A C 1
ATOM 767 O O . THR A 1 96 ? 9.210 5.851 -1.078 1.00 97.12 96 THR A O 1
ATOM 770 N N . GLY A 1 97 ? 7.122 5.261 -0.513 1.00 96.12 97 GLY A N 1
ATOM 771 C CA . GLY A 1 97 ? 6.621 5.147 -1.885 1.00 96.12 97 GLY A CA 1
ATOM 772 C C . GLY A 1 97 ? 6.618 6.486 -2.624 1.00 96.12 97 GLY A C 1
ATOM 773 O O . GLY A 1 97 ? 7.094 6.563 -3.752 1.00 96.12 97 GLY A O 1
ATOM 774 N N . ILE A 1 98 ? 6.159 7.561 -1.971 1.00 95.38 98 ILE A N 1
ATOM 775 C CA . ILE A 1 98 ? 6.208 8.921 -2.535 1.00 95.38 98 ILE A CA 1
ATOM 776 C C . ILE A 1 98 ? 7.659 9.347 -2.787 1.00 95.38 98 ILE A C 1
ATOM 778 O O . ILE A 1 98 ? 7.961 9.873 -3.854 1.00 95.38 98 ILE A O 1
ATOM 782 N N . LEU A 1 99 ? 8.564 9.086 -1.838 1.00 95.44 99 LEU A N 1
ATOM 783 C CA . LEU A 1 99 ? 9.984 9.405 -1.995 1.00 95.44 99 LEU A CA 1
ATOM 784 C C . LEU A 1 99 ? 10.625 8.647 -3.163 1.00 95.44 99 LEU A C 1
ATOM 786 O O . LEU A 1 99 ? 11.415 9.232 -3.895 1.00 95.44 99 LEU A O 1
ATOM 790 N N . LEU A 1 100 ? 10.276 7.372 -3.356 1.00 95.81 100 LEU A N 1
ATOM 791 C CA . LEU A 1 100 ? 10.778 6.574 -4.476 1.00 95.81 100 LEU A CA 1
ATOM 792 C C . LEU A 1 100 ? 10.330 7.144 -5.821 1.00 95.81 100 LEU A C 1
ATOM 794 O O . LEU A 1 100 ? 11.149 7.262 -6.722 1.00 95.81 100 LEU A O 1
ATOM 798 N N . VAL A 1 101 ? 9.062 7.542 -5.938 1.00 94.69 101 VAL A N 1
ATOM 799 C CA . VAL A 1 101 ? 8.535 8.155 -7.168 1.00 94.69 101 VAL A CA 1
ATOM 800 C C . VAL A 1 101 ? 9.160 9.527 -7.432 1.00 94.69 101 VAL A C 1
ATOM 802 O O . VAL A 1 101 ? 9.396 9.875 -8.583 1.00 94.69 101 VAL A O 1
ATOM 805 N N . ALA A 1 102 ? 9.410 10.315 -6.385 1.00 93.81 102 ALA A N 1
ATOM 806 C CA . ALA A 1 102 ? 9.864 11.695 -6.530 1.00 93.81 102 ALA A CA 1
ATOM 807 C C . ALA A 1 102 ? 11.386 11.851 -6.681 1.00 93.81 102 ALA A C 1
ATOM 809 O O . ALA A 1 102 ? 11.823 12.827 -7.285 1.00 93.81 102 ALA A O 1
ATOM 810 N N . TYR A 1 103 ? 12.189 10.945 -6.111 1.00 93.06 103 TYR A N 1
ATOM 811 C CA . TYR A 1 103 ? 13.628 11.179 -5.925 1.00 93.06 103 TYR A CA 1
ATOM 812 C C . TYR A 1 103 ? 14.540 10.009 -6.301 1.00 93.06 103 TYR A C 1
ATOM 814 O O . TYR A 1 103 ? 15.758 10.159 -6.214 1.00 93.06 103 TYR A O 1
ATOM 822 N N . VAL A 1 104 ? 14.006 8.838 -6.660 1.00 90.81 104 VAL A N 1
ATOM 823 C CA . VAL A 1 104 ? 14.834 7.659 -6.945 1.00 90.81 104 VAL A CA 1
ATOM 824 C C . VAL A 1 104 ? 14.678 7.236 -8.395 1.00 90.81 104 VAL A C 1
ATOM 826 O O . VAL A 1 104 ? 13.598 6.861 -8.842 1.00 90.81 104 VAL A O 1
ATOM 829 N N . GLU A 1 105 ? 15.799 7.233 -9.107 1.00 85.88 105 GLU A N 1
ATOM 830 C CA . GLU A 1 105 ? 15.883 6.755 -10.480 1.00 85.88 105 GLU A CA 1
ATOM 831 C C . GLU A 1 105 ? 16.383 5.305 -10.497 1.00 85.88 105 GLU A C 1
ATOM 833 O O . GLU A 1 105 ? 17.465 4.994 -10.000 1.00 85.88 105 GLU A O 1
ATOM 838 N N . GLY A 1 106 ? 15.588 4.405 -11.078 1.00 82.88 106 GLY A N 1
ATOM 839 C CA . GLY A 1 106 ? 15.983 3.014 -11.313 1.00 82.88 106 GLY A CA 1
ATOM 840 C C . GLY A 1 106 ? 15.810 2.040 -10.129 1.00 82.88 106 GLY A C 1
ATOM 841 O O . GLY A 1 106 ? 15.361 2.410 -9.039 1.00 82.88 106 GLY A O 1
ATOM 842 N N . PRO A 1 107 ? 16.106 0.743 -10.356 1.00 86.44 107 PRO A N 1
ATOM 843 C CA . PRO A 1 107 ? 16.013 -0.309 -9.343 1.00 86.44 107 PRO A CA 1
ATOM 844 C C . PRO A 1 107 ? 17.193 -0.301 -8.355 1.00 86.44 107 PRO A C 1
ATOM 846 O O . PRO A 1 107 ? 18.231 0.306 -8.588 1.00 86.44 107 PRO A O 1
ATOM 849 N N . GLY A 1 108 ? 17.053 -1.049 -7.255 1.00 87.19 108 GLY A N 1
ATOM 850 C CA . GLY A 1 108 ? 18.182 -1.401 -6.380 1.00 87.19 108 GLY A CA 1
ATOM 851 C C . GLY A 1 108 ? 18.515 -0.408 -5.262 1.00 87.19 108 GLY A C 1
ATOM 852 O O . GLY A 1 108 ? 19.490 -0.612 -4.543 1.00 87.19 108 GLY A O 1
ATOM 853 N N . SER A 1 109 ? 17.711 0.638 -5.054 1.00 92.12 109 SER A N 1
ATOM 854 C CA . SER A 1 109 ? 17.938 1.578 -3.951 1.00 92.12 109 SER A CA 1
ATOM 855 C C . SER A 1 109 ? 17.669 0.952 -2.572 1.00 92.12 109 SER A C 1
ATOM 857 O O . SER A 1 109 ? 16.728 0.174 -2.380 1.00 92.12 109 SER A O 1
ATOM 859 N N . SER A 1 110 ? 18.450 1.356 -1.564 1.00 93.38 110 SER A N 1
ATOM 860 C CA . SER A 1 110 ? 18.254 0.921 -0.171 1.00 93.38 110 SER A CA 1
ATOM 861 C C . SER A 1 110 ? 16.866 1.294 0.365 1.00 93.38 110 SER A C 1
ATOM 863 O O . SER A 1 110 ? 16.248 0.511 1.087 1.00 93.38 110 SER A O 1
ATOM 865 N N . ILE A 1 111 ? 16.350 2.470 -0.017 1.00 94.25 111 ILE A N 1
ATOM 866 C CA . ILE A 1 111 ? 14.991 2.919 0.328 1.00 94.25 111 ILE A CA 1
ATOM 867 C C . ILE A 1 111 ? 13.947 2.007 -0.325 1.00 94.25 111 ILE A C 1
ATOM 869 O O . ILE A 1 111 ? 12.984 1.625 0.336 1.00 94.25 111 ILE A O 1
ATOM 873 N N . GLY A 1 112 ? 14.161 1.599 -1.580 1.00 94.94 112 GLY A N 1
ATOM 874 C CA . GLY A 1 112 ? 13.290 0.671 -2.302 1.00 94.94 112 GLY A CA 1
ATOM 875 C C . GLY A 1 112 ? 13.200 -0.692 -1.622 1.00 94.94 112 GLY A C 1
ATOM 876 O O . GLY A 1 112 ? 12.112 -1.246 -1.470 1.00 94.94 112 GLY A O 1
ATOM 877 N N . LEU A 1 113 ? 14.326 -1.207 -1.123 1.00 95.19 113 LEU A N 1
ATOM 878 C CA . LEU A 1 113 ? 14.350 -2.467 -0.383 1.00 95.19 113 LEU A CA 1
ATOM 879 C C . LEU A 1 113 ? 13.607 -2.370 0.958 1.00 95.19 113 LEU A C 1
ATOM 881 O O . LEU A 1 113 ? 12.870 -3.287 1.328 1.00 95.19 113 LEU A O 1
ATOM 885 N N . TRP A 1 114 ? 13.777 -1.267 1.691 1.00 96.56 114 TRP A N 1
ATOM 886 C CA . TRP A 1 114 ? 13.028 -1.030 2.928 1.00 96.56 114 TRP A CA 1
ATOM 887 C C . TRP A 1 114 ? 11.532 -0.865 2.671 1.00 96.56 114 TRP A C 1
ATOM 889 O O . TRP A 1 114 ? 10.732 -1.466 3.389 1.00 96.56 114 TRP A O 1
ATOM 899 N N . HIS A 1 115 ? 11.156 -0.125 1.627 1.00 97.38 115 HIS A N 1
ATOM 900 C CA . HIS A 1 115 ? 9.771 0.008 1.186 1.00 97.38 115 HIS A CA 1
ATOM 901 C C . HIS A 1 115 ? 9.151 -1.362 0.892 1.00 97.38 115 HIS A C 1
ATOM 903 O O . HIS A 1 115 ? 8.078 -1.667 1.403 1.00 97.38 115 HIS A O 1
ATOM 909 N N . TYR A 1 116 ? 9.859 -2.227 0.163 1.00 96.94 116 TYR A N 1
ATOM 910 C CA . TYR A 1 116 ? 9.412 -3.588 -0.133 1.00 96.94 116 TYR A CA 1
ATOM 911 C C . TYR A 1 116 ? 9.198 -4.433 1.135 1.00 96.94 116 TYR A C 1
ATOM 913 O O . TYR A 1 116 ? 8.122 -5.000 1.334 1.00 96.94 116 TYR A O 1
ATOM 921 N N . LYS A 1 117 ? 10.187 -4.475 2.040 1.00 97.31 117 LYS A N 1
ATOM 922 C CA . LYS A 1 117 ? 10.093 -5.237 3.301 1.00 97.31 117 LYS A CA 1
ATOM 923 C C . LYS A 1 117 ? 8.933 -4.758 4.175 1.00 97.31 117 LYS A C 1
ATOM 925 O O . LYS A 1 117 ? 8.178 -5.570 4.710 1.00 97.31 117 LYS A O 1
ATOM 930 N N . LEU A 1 118 ? 8.775 -3.441 4.306 1.00 97.56 118 LEU A N 1
ATOM 931 C CA . LEU A 1 118 ? 7.671 -2.847 5.055 1.00 97.56 118 LEU A CA 1
ATOM 932 C C . LEU A 1 118 ? 6.325 -3.036 4.347 1.00 97.56 118 LEU A C 1
ATOM 934 O O . LEU A 1 118 ? 5.316 -3.196 5.024 1.00 97.56 118 LEU A O 1
ATOM 938 N N . GLY A 1 119 ? 6.304 -3.088 3.014 1.00 97.31 119 GLY A N 1
ATOM 939 C CA . GLY A 1 119 ? 5.130 -3.434 2.216 1.00 97.31 119 GLY A CA 1
ATOM 940 C C . GLY A 1 119 ? 4.633 -4.855 2.495 1.00 97.31 119 GLY A C 1
ATOM 941 O O . GLY A 1 119 ? 3.439 -5.051 2.719 1.00 97.31 119 GLY A O 1
ATOM 942 N N . ILE A 1 120 ? 5.539 -5.836 2.594 1.00 97.25 120 ILE A N 1
ATOM 943 C CA . ILE A 1 120 ? 5.191 -7.206 3.014 1.00 97.25 120 ILE A CA 1
ATOM 944 C C . ILE A 1 120 ? 4.627 -7.208 4.438 1.00 97.25 120 ILE A C 1
ATOM 946 O O . ILE A 1 120 ? 3.580 -7.806 4.691 1.00 97.25 120 ILE A O 1
ATOM 950 N N . LEU A 1 121 ? 5.288 -6.514 5.372 1.00 97.12 121 LEU A N 1
ATOM 951 C CA . LEU A 1 121 ? 4.802 -6.396 6.749 1.00 97.12 121 LEU A CA 1
ATOM 952 C C . LEU A 1 121 ? 3.397 -5.778 6.796 1.00 97.12 121 LEU A C 1
ATOM 954 O O . LEU A 1 121 ? 2.516 -6.282 7.493 1.00 97.12 121 LEU A O 1
ATOM 958 N N . LEU A 1 122 ? 3.174 -4.710 6.031 1.00 97.06 122 LEU A N 1
ATOM 959 C CA . LEU A 1 122 ? 1.890 -4.036 5.906 1.00 97.06 122 LEU A CA 1
ATOM 960 C C . LEU A 1 122 ? 0.808 -4.976 5.364 1.00 97.06 122 LEU A C 1
ATOM 962 O O . LEU A 1 122 ? -0.315 -4.974 5.874 1.00 97.06 122 LEU A O 1
ATOM 966 N N . TRP A 1 123 ? 1.143 -5.807 4.379 1.00 95.25 123 TRP A N 1
ATOM 967 C CA . TRP A 1 123 ? 0.254 -6.836 3.844 1.00 95.25 123 TRP A CA 1
ATOM 968 C C . TRP A 1 123 ? -0.166 -7.850 4.909 1.00 95.25 123 TRP A C 1
ATOM 970 O O . TRP A 1 123 ? -1.364 -8.040 5.133 1.00 95.25 123 TRP A O 1
ATOM 980 N N . VAL A 1 124 ? 0.791 -8.402 5.658 1.00 95.31 124 VAL A N 1
ATOM 981 C CA . VAL A 1 124 ? 0.513 -9.344 6.755 1.00 95.31 124 VAL A CA 1
ATOM 982 C C . VAL A 1 124 ? -0.336 -8.694 7.854 1.00 95.31 124 VAL A C 1
ATOM 984 O O . VAL A 1 124 ? -1.365 -9.246 8.246 1.00 95.31 124 VAL A O 1
ATOM 987 N N . LEU A 1 125 ? 0.033 -7.496 8.321 1.00 95.31 125 LEU A N 1
ATOM 988 C CA . LEU A 1 125 ? -0.731 -6.764 9.340 1.00 95.31 125 LEU A CA 1
ATOM 989 C C . LEU A 1 125 ? -2.158 -6.450 8.878 1.00 95.31 125 LEU A C 1
ATOM 991 O O . LEU A 1 125 ? -3.087 -6.506 9.682 1.00 95.31 125 LEU A O 1
ATOM 995 N N . SER A 1 126 ? -2.348 -6.150 7.592 1.00 93.62 126 SER A N 1
ATOM 996 C CA . SER A 1 126 ? -3.667 -5.868 7.018 1.00 93.62 126 SER A CA 1
ATOM 997 C C . SER A 1 126 ? -4.546 -7.116 6.963 1.00 93.62 126 SER A C 1
ATOM 999 O O . SER A 1 126 ? -5.734 -7.029 7.275 1.00 93.62 126 SER A O 1
ATOM 1001 N N . LEU A 1 127 ? -3.975 -8.280 6.627 1.00 92.19 127 LEU A N 1
ATOM 1002 C CA . LEU A 1 127 ? -4.683 -9.563 6.673 1.00 92.19 127 LEU A CA 1
ATOM 1003 C C . LEU A 1 127 ? -5.122 -9.893 8.100 1.00 92.19 127 LEU A C 1
ATOM 1005 O O . LEU A 1 127 ? -6.295 -10.179 8.334 1.00 92.19 127 LEU A O 1
ATOM 1009 N N . ILE A 1 128 ? -4.213 -9.769 9.071 1.00 93.12 128 ILE A N 1
ATOM 1010 C CA . ILE A 1 128 ? -4.532 -9.970 10.489 1.00 93.12 128 ILE A CA 1
ATOM 1011 C C . ILE A 1 128 ? -5.632 -8.987 10.916 1.00 93.12 128 ILE A C 1
ATOM 1013 O O . ILE A 1 128 ? -6.638 -9.396 11.492 1.00 93.12 128 ILE A O 1
ATOM 1017 N N . HIS A 1 129 ? -5.504 -7.700 10.590 1.00 91.19 129 HIS A N 1
ATOM 1018 C CA . HIS A 1 129 ? -6.527 -6.700 10.899 1.00 91.19 129 HIS A CA 1
ATOM 1019 C C . HIS A 1 129 ? -7.899 -7.064 10.305 1.00 91.19 129 HIS A C 1
ATOM 1021 O O . HIS A 1 129 ? -8.914 -6.927 10.987 1.00 91.19 129 HIS A O 1
ATOM 1027 N N . ALA A 1 130 ? -7.944 -7.559 9.065 1.00 89.12 130 ALA A N 1
ATOM 1028 C CA . ALA A 1 130 ? -9.179 -7.991 8.418 1.00 89.12 130 ALA A CA 1
ATOM 1029 C C . ALA A 1 130 ? -9.808 -9.219 9.101 1.00 89.12 130 ALA A C 1
ATOM 1031 O O . ALA A 1 130 ? -11.024 -9.245 9.287 1.00 89.12 130 ALA A O 1
ATOM 1032 N N . LEU A 1 131 ? -9.000 -10.198 9.522 1.00 87.50 131 LEU A N 1
ATOM 1033 C CA . LEU A 1 131 ? -9.468 -11.406 10.214 1.00 87.50 131 LEU A CA 1
ATOM 1034 C C . LEU A 1 131 ? -9.971 -11.111 11.635 1.00 87.50 131 LEU A C 1
ATOM 1036 O O . LEU A 1 131 ? -10.972 -11.675 12.076 1.00 87.50 131 LEU A O 1
ATOM 1040 N N . TYR A 1 132 ? -9.322 -10.186 12.343 1.00 81.00 132 TYR A N 1
ATOM 1041 C CA . TYR A 1 132 ? -9.664 -9.811 13.718 1.00 81.00 132 TYR A CA 1
ATOM 1042 C C . TYR A 1 132 ? -10.658 -8.641 13.816 1.00 81.00 132 TYR A C 1
ATOM 1044 O O . TYR A 1 132 ? -10.808 -8.066 14.894 1.00 81.00 132 TYR A O 1
ATOM 1052 N N . ARG A 1 133 ? -11.384 -8.312 12.733 1.00 68.12 133 ARG A N 1
ATOM 1053 C CA . ARG A 1 133 ? -12.394 -7.228 12.671 1.00 68.12 133 ARG A CA 1
ATOM 1054 C C . ARG A 1 133 ? -13.601 -7.372 13.619 1.00 68.12 133 ARG A C 1
ATOM 1056 O O . ARG A 1 133 ? -14.479 -6.513 13.574 1.00 68.12 133 ARG A O 1
ATOM 1063 N N . LYS A 1 134 ? -13.671 -8.421 14.444 1.00 46.84 134 LYS A N 1
ATOM 1064 C CA . LYS A 1 134 ? -14.735 -8.619 15.442 1.00 46.84 134 LYS A CA 1
ATOM 1065 C C . LYS A 1 134 ? -14.383 -7.970 16.770 1.00 46.84 134 LYS A C 1
ATOM 1067 O O . LYS A 1 134 ? -13.243 -8.185 17.233 1.00 46.84 134 LYS A O 1
#

Radius of gyration: 16.24 Å; chains: 1; bounding box: 43×23×48 Å